Protein AF-A0AAV4ETE1-F1 (afdb_monomer_lite)

Sequence (128 aa):
MSWISTFLSSFYIAASPVLMPAISTIHNYFPFKTFFKIKIRLYNSNVKSVLLYGCETWKATPGAIKKVQTFMYEGIQRIKCHDRVRNEEVWRRTQQKPAEEEIGMRRWRWIGHSLRKPYDNITRQALQ

Secondary structure (DSSP, 8-state):
--HHHHHHHTTT----TTHHHHHHHHHHHTTS---HHHHHHHIIIIIIHHHHHHHHHS---HHHHHHHHHHHHHHHHHHHHHHT--HHHHHHHH-PPPHHHHHHHHHHHHHHHHHTS-TT-HHHHTT-

pLDDT: mean 75.7, std 15.01, range [40.31, 93.75]

Organism: NCBI:txid1093978

Foldseek 3Di:
DPPVVVLCVVLVVPDDPVLVVLVVVVVVPLVDPDDLLVVLVSCCVRVVVVLLVSLLPDDPDVVVLVSSQVVVVVSLVVSCVSVVDDPVVSCVRNVDDRSVVVSVVVNVVVLVVQCPDDPPDPSNVVVD

Structure (mmCIF, N/CA/C/O backbone):
data_AF-A0AAV4ETE1-F1
#
_entry.id   AF-A0AAV4ETE1-F1
#
loop_
_atom_site.group_PDB
_atom_site.id
_atom_site.type_symbol
_atom_site.label_atom_id
_atom_site.label_alt_id
_atom_site.label_comp_id
_atom_site.label_asym_id
_atom_site.label_entity_id
_atom_site.label_seq_id
_atom_site.pdbx_PDB_ins_code
_atom_site.Cartn_x
_atom_site.Cartn_y
_atom_site.Cartn_z
_atom_site.occupancy
_atom_site.B_iso_or_equiv
_atom_site.auth_seq_id
_atom_site.auth_comp_id
_atom_site.auth_asym_id
_atom_site.auth_atom_id
_atom_site.pdbx_PDB_model_num
ATOM 1 N N . MET A 1 1 ? 6.966 3.875 19.695 1.00 43.59 1 MET A N 1
ATOM 2 C CA . MET A 1 1 ? 8.225 3.893 18.916 1.00 43.59 1 MET A CA 1
ATOM 3 C C . MET A 1 1 ? 8.568 2.586 18.184 1.00 43.59 1 MET A C 1
ATOM 5 O O . MET A 1 1 ? 9.321 2.688 17.231 1.00 43.59 1 MET A O 1
ATOM 9 N N . SER A 1 2 ? 8.048 1.392 18.529 1.00 51.81 2 SER A N 1
ATOM 10 C CA . SER A 1 2 ? 8.558 0.136 17.924 1.00 51.81 2 SER A CA 1
ATOM 11 C C . SER A 1 2 ? 7.856 -0.372 16.655 1.00 51.81 2 SER A C 1
ATOM 13 O O . SER A 1 2 ? 8.491 -1.020 15.848 1.00 51.81 2 SER A O 1
ATOM 15 N N . TRP A 1 3 ? 6.570 -0.113 16.412 1.00 45.94 3 TRP A N 1
ATOM 16 C CA . TRP A 1 3 ? 5.842 -0.891 15.387 1.00 45.94 3 TRP A CA 1
ATOM 17 C C . TRP A 1 3 ? 6.129 -0.481 13.932 1.00 45.94 3 TRP A C 1
ATOM 19 O O . TRP A 1 3 ? 6.196 -1.335 13.050 1.00 45.94 3 TRP A O 1
ATOM 29 N N . ILE A 1 4 ? 6.329 0.815 13.675 1.00 52.78 4 ILE A N 1
ATOM 30 C CA . ILE A 1 4 ? 6.734 1.308 12.352 1.00 52.78 4 ILE A CA 1
ATOM 31 C C . ILE A 1 4 ? 8.184 0.910 12.086 1.00 52.78 4 ILE A C 1
ATOM 33 O O . ILE A 1 4 ? 8.482 0.420 11.006 1.00 52.78 4 ILE A O 1
ATOM 37 N N . SER A 1 5 ? 9.071 1.044 13.075 1.0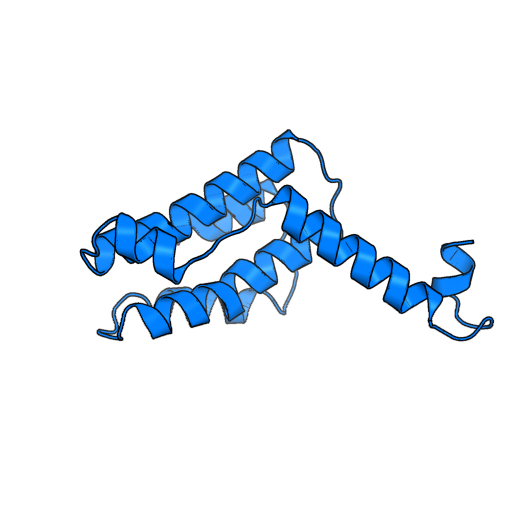0 52.84 5 SER A N 1
ATOM 38 C CA . SER A 1 5 ? 10.461 0.615 12.931 1.00 52.84 5 SER A CA 1
ATOM 39 C C . SER A 1 5 ? 10.567 -0.899 12.762 1.00 52.84 5 SER A C 1
ATOM 41 O O . SER A 1 5 ? 11.237 -1.325 11.844 1.00 52.84 5 SER A O 1
ATOM 43 N N . THR A 1 6 ? 9.838 -1.737 13.505 1.00 54.94 6 THR A N 1
ATOM 44 C CA . THR A 1 6 ? 9.836 -3.200 13.299 1.00 54.94 6 THR A CA 1
ATOM 45 C C . THR A 1 6 ? 9.326 -3.598 11.910 1.00 54.94 6 THR A C 1
ATOM 47 O O . THR A 1 6 ? 9.883 -4.509 11.293 1.00 54.94 6 THR A O 1
ATOM 50 N N . PHE A 1 7 ? 8.308 -2.907 11.381 1.00 56.47 7 PHE A N 1
ATOM 51 C CA . PHE A 1 7 ? 7.826 -3.149 10.021 1.00 56.47 7 PHE A CA 1
ATOM 52 C C . PHE A 1 7 ? 8.854 -2.680 8.978 1.00 56.47 7 PHE A C 1
ATOM 54 O O . PHE A 1 7 ? 9.264 -3.470 8.138 1.00 56.47 7 PHE A O 1
ATOM 61 N N . LEU A 1 8 ? 9.367 -1.452 9.071 1.00 55.38 8 LEU A N 1
ATOM 62 C CA . LEU A 1 8 ? 10.369 -0.925 8.133 1.00 55.38 8 LEU A CA 1
ATOM 63 C C . LEU A 1 8 ? 11.711 -1.677 8.204 1.00 55.38 8 LEU A C 1
ATOM 65 O O . LEU A 1 8 ? 12.336 -1.884 7.167 1.00 55.38 8 LEU A O 1
ATOM 69 N N . SER A 1 9 ? 12.115 -2.158 9.383 1.00 55.59 9 SER A N 1
ATOM 70 C CA . SER A 1 9 ? 13.310 -2.988 9.596 1.00 55.59 9 SER A CA 1
ATOM 71 C C . SER A 1 9 ? 13.150 -4.396 9.025 1.00 55.59 9 SER A C 1
ATOM 73 O O . SER A 1 9 ? 14.108 -4.942 8.490 1.00 55.59 9 SER A O 1
ATOM 75 N N . SER A 1 10 ? 11.938 -4.967 9.051 1.00 51.06 10 SER A N 1
ATOM 76 C CA . SER A 1 10 ? 11.638 -6.253 8.391 1.00 51.06 10 SER A CA 1
ATOM 77 C C . SER A 1 10 ? 11.684 -6.171 6.862 1.00 51.06 10 SER A C 1
ATOM 79 O O . SER A 1 10 ? 11.629 -7.199 6.187 1.00 51.06 10 SER A O 1
ATOM 81 N N . PHE A 1 11 ? 11.756 -4.956 6.323 1.00 53.06 11 PHE A N 1
ATOM 82 C CA . PHE A 1 11 ? 11.717 -4.684 4.899 1.00 53.06 11 PHE A CA 1
ATOM 83 C C . PHE A 1 11 ? 12.852 -3.752 4.406 1.00 53.06 11 PHE A C 1
ATOM 85 O O . PHE A 1 11 ? 12.818 -3.280 3.272 1.00 53.06 11 PHE A O 1
ATOM 92 N N . TYR A 1 12 ? 13.877 -3.494 5.229 1.00 49.81 12 TYR A N 1
ATOM 93 C CA . TYR A 1 12 ? 15.045 -2.669 4.874 1.00 49.81 12 TYR A CA 1
ATOM 94 C C . TYR A 1 12 ? 14.714 -1.240 4.363 1.00 49.81 12 TYR A C 1
ATOM 96 O O . TYR A 1 12 ? 15.476 -0.661 3.592 1.00 49.81 12 TYR A O 1
ATOM 104 N N . ILE A 1 13 ? 13.615 -0.608 4.811 1.00 50.47 13 ILE A N 1
ATOM 105 C CA . ILE A 1 13 ? 13.344 0.827 4.548 1.00 50.47 13 ILE A CA 1
ATOM 106 C C . ILE A 1 13 ? 14.004 1.687 5.633 1.00 50.47 13 ILE A C 1
ATOM 108 O O . ILE A 1 13 ? 13.336 2.399 6.380 1.00 50.47 13 ILE A O 1
ATOM 112 N N . ALA A 1 14 ? 15.324 1.602 5.770 1.00 40.31 14 ALA A N 1
ATOM 113 C CA . ALA A 1 14 ? 16.048 2.416 6.748 1.00 40.31 14 ALA A CA 1
ATOM 114 C C . ALA A 1 14 ? 16.541 3.765 6.183 1.00 40.31 14 ALA A C 1
ATOM 116 O O . ALA A 1 14 ? 17.037 4.584 6.947 1.00 40.31 14 ALA A O 1
ATOM 117 N N . ALA A 1 15 ? 16.404 4.034 4.876 1.00 43.84 15 ALA A N 1
ATOM 118 C CA . ALA A 1 15 ? 17.149 5.129 4.238 1.00 43.84 15 ALA A CA 1
ATOM 119 C C . ALA A 1 15 ? 16.376 5.953 3.187 1.00 43.84 15 ALA A C 1
ATOM 121 O O . ALA A 1 15 ? 16.974 6.417 2.223 1.00 43.84 15 ALA A O 1
ATOM 122 N N . SER A 1 16 ? 15.060 6.162 3.337 1.00 46.09 16 SER A N 1
ATOM 123 C CA . SER A 1 16 ? 14.357 7.171 2.520 1.00 46.09 16 SER A CA 1
ATOM 124 C C . SER A 1 16 ? 14.118 8.446 3.341 1.00 46.09 16 SER A C 1
ATOM 126 O O . SER A 1 16 ? 13.293 8.420 4.260 1.00 46.09 16 SER A O 1
ATOM 128 N N . PRO A 1 17 ? 14.782 9.575 3.015 1.00 52.62 17 PRO A N 1
ATOM 129 C CA . PRO A 1 17 ? 14.602 10.865 3.697 1.00 52.62 17 PRO A CA 1
ATOM 130 C C . PRO A 1 17 ? 13.151 11.374 3.688 1.00 52.62 17 PRO A C 1
ATOM 132 O O . PRO A 1 17 ? 12.770 12.198 4.515 1.00 52.62 17 PRO A O 1
ATOM 135 N N . VAL A 1 18 ? 12.323 10.851 2.779 1.00 53.56 18 VAL A N 1
ATOM 136 C CA . VAL A 1 18 ? 10.906 11.204 2.608 1.00 53.56 18 VAL A CA 1
ATOM 137 C C . VAL A 1 18 ? 10.000 10.479 3.616 1.00 53.56 18 VAL A C 1
ATOM 139 O O . VAL A 1 18 ? 8.897 10.939 3.904 1.00 53.56 18 VAL A O 1
ATOM 142 N N . LEU A 1 19 ? 10.449 9.352 4.186 1.00 53.34 19 LEU A N 1
ATOM 143 C CA . LEU A 1 19 ? 9.646 8.539 5.109 1.00 53.34 19 LEU A CA 1
ATOM 144 C C . LEU A 1 19 ? 9.626 9.088 6.542 1.00 53.34 19 LEU A C 1
ATOM 146 O O . LEU A 1 19 ? 8.612 8.976 7.230 1.00 53.34 19 LEU A O 1
ATOM 150 N N . MET A 1 20 ? 10.717 9.698 7.000 1.00 47.75 20 MET A N 1
ATOM 151 C CA . MET A 1 20 ? 10.867 10.146 8.392 1.00 47.75 20 MET A CA 1
ATOM 152 C C . MET A 1 20 ? 9.862 11.242 8.816 1.00 47.75 20 MET A C 1
ATOM 154 O O . MET A 1 20 ? 9.299 11.119 9.909 1.00 47.75 20 MET A O 1
ATOM 158 N N . PRO A 1 21 ? 9.530 12.250 7.977 1.00 54.25 21 PRO A N 1
ATOM 159 C CA . PRO A 1 21 ? 8.501 13.243 8.304 1.00 54.25 21 PRO A CA 1
ATOM 160 C C . PRO A 1 21 ? 7.086 12.648 8.376 1.00 54.25 21 PRO A C 1
ATOM 162 O O . PRO A 1 21 ? 6.286 13.033 9.229 1.00 54.25 21 PRO A O 1
ATOM 165 N N . ALA A 1 22 ? 6.766 11.673 7.518 1.00 52.16 22 ALA A N 1
ATOM 166 C CA . ALA A 1 22 ? 5.457 11.016 7.516 1.00 52.16 22 ALA A CA 1
ATOM 167 C C . ALA A 1 22 ? 5.245 10.182 8.794 1.00 52.16 22 ALA A C 1
ATOM 169 O O . ALA A 1 22 ? 4.172 10.217 9.395 1.00 52.16 22 ALA A O 1
ATOM 170 N N . ILE A 1 23 ? 6.294 9.493 9.256 1.00 50.94 23 ILE A N 1
ATOM 171 C CA . ILE A 1 23 ? 6.303 8.685 10.484 1.00 50.94 23 ILE A CA 1
ATOM 172 C C . ILE A 1 23 ? 6.179 9.557 11.741 1.00 50.94 23 ILE A C 1
ATOM 174 O O . ILE A 1 23 ? 5.407 9.217 12.643 1.00 50.94 23 ILE A O 1
ATOM 178 N N . SER A 1 24 ? 6.876 10.699 11.801 1.00 51.66 24 SER A N 1
ATOM 179 C CA . SER A 1 24 ? 6.769 11.631 12.936 1.00 51.66 24 SER A CA 1
ATOM 180 C C . SER A 1 24 ? 5.396 12.319 13.000 1.00 51.66 24 SER A C 1
ATOM 182 O O . SER A 1 24 ? 4.857 12.536 14.088 1.00 51.66 24 SER A O 1
ATOM 184 N N . THR A 1 25 ? 4.769 12.563 11.844 1.00 53.28 25 THR A N 1
ATOM 185 C CA . THR A 1 25 ? 3.408 13.119 11.743 1.00 53.28 25 THR A CA 1
ATOM 186 C C . THR A 1 25 ? 2.354 12.153 12.297 1.00 53.28 25 THR A C 1
ATOM 188 O O . THR A 1 25 ? 1.416 12.578 12.968 1.00 53.28 25 THR A O 1
ATOM 191 N N . ILE A 1 26 ? 2.524 10.841 12.097 1.00 54.50 26 ILE A N 1
ATOM 192 C CA . ILE A 1 26 ? 1.621 9.805 12.635 1.00 54.50 26 ILE A CA 1
ATOM 193 C C . ILE A 1 26 ? 1.674 9.755 14.169 1.00 54.50 26 ILE A C 1
ATOM 195 O O . ILE A 1 26 ? 0.641 9.575 14.815 1.00 54.50 26 ILE A O 1
ATOM 199 N N . HIS A 1 27 ? 2.856 9.946 14.763 1.00 52.03 27 HIS A N 1
ATOM 200 C CA . HIS A 1 27 ? 3.040 9.923 16.218 1.00 52.03 27 HIS A CA 1
ATOM 201 C C . HIS A 1 27 ? 2.356 11.109 16.925 1.00 52.03 27 HIS A C 1
ATOM 203 O O . HIS A 1 27 ? 1.819 10.940 18.015 1.00 52.03 27 HIS A O 1
ATOM 209 N N . ASN A 1 28 ? 2.303 12.279 16.279 1.00 52.56 28 ASN A N 1
ATOM 210 C CA . ASN A 1 28 ? 1.638 13.478 16.808 1.00 52.56 28 ASN A CA 1
ATOM 211 C C . ASN A 1 28 ? 0.104 13.484 16.640 1.00 52.56 28 ASN A C 1
ATOM 213 O O . ASN A 1 28 ? -0.570 14.332 17.220 1.00 52.56 28 ASN A O 1
ATOM 217 N N . TYR A 1 29 ? -0.473 12.552 15.870 1.00 55.31 29 TYR A N 1
ATOM 218 C CA . TYR A 1 29 ? -1.890 12.611 15.477 1.00 55.31 29 TYR A CA 1
ATOM 219 C C . TYR A 1 29 ? -2.853 11.807 16.358 1.00 55.31 29 TYR A C 1
ATOM 221 O O . TYR A 1 29 ? -4.030 12.156 16.469 1.00 55.31 29 TYR A O 1
ATOM 229 N N . PHE A 1 30 ? -2.376 10.730 16.988 1.00 55.94 30 PHE A N 1
ATOM 230 C CA . PHE A 1 30 ? -3.219 9.860 17.813 1.00 55.94 30 PHE A CA 1
ATOM 231 C C . PHE A 1 30 ? -3.878 10.526 19.043 1.00 55.94 30 PHE A C 1
ATOM 233 O O . PHE A 1 30 ? -4.988 10.102 19.357 1.00 55.94 30 PHE A O 1
ATOM 240 N N . PRO A 1 31 ? -3.321 11.568 19.700 1.00 52.06 31 PRO A N 1
ATOM 241 C CA . PRO A 1 31 ? -3.974 12.179 20.862 1.00 52.06 31 PRO A CA 1
ATOM 242 C C . PRO A 1 31 ? -5.067 13.216 20.524 1.00 52.06 31 PRO A C 1
ATOM 244 O O . PRO A 1 31 ? -5.793 13.638 21.422 1.00 52.06 31 PRO A O 1
ATOM 247 N N . PHE A 1 32 ? -5.237 13.642 19.263 1.00 55.16 32 PHE A N 1
ATOM 248 C CA . PHE A 1 32 ? -6.241 14.661 18.921 1.00 55.16 32 PHE A CA 1
ATOM 249 C C . PHE A 1 32 ? -7.659 14.074 18.778 1.00 55.16 32 PHE A C 1
ATOM 251 O O . PHE A 1 32 ? -7.899 13.105 18.047 1.00 55.16 32 PHE A O 1
ATOM 258 N N . LYS A 1 33 ? -8.641 14.727 19.417 1.00 55.91 33 LYS A N 1
ATOM 259 C CA . LYS A 1 33 ? -10.084 14.437 19.309 1.00 55.91 33 LYS A CA 1
ATOM 260 C C . LYS A 1 33 ? -10.645 14.912 17.957 1.00 55.91 33 LYS A C 1
ATOM 262 O O . LYS A 1 33 ? -11.452 15.829 17.884 1.00 55.91 33 LYS A O 1
ATOM 267 N N . THR A 1 34 ? -10.185 14.313 16.863 1.00 64.31 34 THR A N 1
ATOM 268 C CA . THR A 1 34 ? -10.709 14.538 15.505 1.00 64.31 34 THR A CA 1
ATOM 269 C C . THR A 1 34 ? -11.744 13.480 15.122 1.00 64.31 34 THR A C 1
ATOM 271 O O . THR A 1 34 ? -11.689 12.343 15.586 1.00 64.31 34 THR A O 1
ATOM 274 N N . PHE A 1 35 ? -12.697 13.842 14.252 1.00 72.06 35 PHE A N 1
ATOM 275 C CA . PHE A 1 35 ? -13.706 12.912 13.735 1.00 72.06 35 PHE A CA 1
ATOM 276 C C . PHE A 1 35 ? -13.053 11.716 13.020 1.00 72.06 35 PHE A C 1
ATOM 278 O O . PHE A 1 35 ? -12.172 11.903 12.180 1.00 72.06 35 PHE A O 1
ATOM 285 N N . PHE A 1 36 ? -13.567 10.503 13.255 1.00 78.56 36 PHE A N 1
ATOM 286 C CA . PHE A 1 36 ? -13.099 9.240 12.652 1.00 78.56 36 PHE A CA 1
ATOM 287 C C . PHE A 1 36 ? -12.856 9.327 11.129 1.00 78.56 36 PHE A C 1
ATOM 289 O O . PHE A 1 36 ? -11.892 8.778 10.600 1.00 78.56 36 PHE A O 1
ATOM 296 N N . LYS A 1 37 ? -13.694 10.087 10.404 1.00 79.44 37 LYS A N 1
ATOM 297 C CA . LYS A 1 37 ? -13.555 10.311 8.951 1.00 79.44 37 LYS A CA 1
ATOM 298 C C . LYS A 1 37 ? -12.229 10.992 8.579 1.00 79.44 37 LYS A C 1
ATOM 300 O O . LYS A 1 37 ? -11.626 10.634 7.573 1.00 79.44 37 LYS A O 1
ATOM 305 N N . ILE A 1 38 ? -11.778 11.964 9.370 1.00 82.00 38 ILE A N 1
ATOM 306 C CA . ILE A 1 38 ? -10.530 12.701 9.130 1.00 82.00 38 ILE A CA 1
ATOM 307 C C . ILE A 1 38 ? -9.332 11.781 9.387 1.00 82.00 38 ILE A C 1
ATOM 309 O O . ILE A 1 38 ? -8.430 11.710 8.555 1.00 82.00 38 ILE A O 1
ATOM 313 N N . LYS A 1 39 ? -9.371 10.991 10.466 1.00 79.56 39 LYS A N 1
ATOM 314 C CA . LYS A 1 39 ? -8.312 10.030 10.814 1.00 79.56 39 LYS A CA 1
ATOM 315 C C . LYS A 1 39 ? -8.099 8.965 9.738 1.00 79.56 39 LYS A C 1
ATOM 317 O O . LYS A 1 39 ? -6.960 8.707 9.365 1.00 79.56 39 LYS A O 1
ATOM 322 N N . ILE A 1 40 ? -9.172 8.410 9.169 1.00 82.31 40 ILE A N 1
ATOM 323 C CA . ILE A 1 40 ? -9.068 7.449 8.055 1.00 82.31 40 ILE A CA 1
ATOM 324 C C . ILE A 1 40 ? -8.471 8.097 6.799 1.00 82.31 40 ILE A C 1
ATOM 326 O O . ILE A 1 40 ? -7.622 7.493 6.145 1.00 82.31 40 ILE A O 1
ATOM 330 N N . ARG A 1 41 ? -8.860 9.337 6.461 1.00 84.81 41 ARG A N 1
ATOM 331 C CA . ARG A 1 41 ? -8.266 10.058 5.319 1.00 84.81 41 ARG A CA 1
ATOM 332 C C . ARG A 1 41 ? -6.771 10.283 5.524 1.00 84.81 41 ARG A C 1
ATOM 334 O O . ARG A 1 41 ? -5.995 10.016 4.619 1.00 84.81 41 ARG A O 1
ATOM 341 N N . LEU A 1 42 ? -6.366 10.705 6.716 1.00 82.81 42 LEU A N 1
ATOM 342 C CA . LEU A 1 42 ? -4.960 10.923 7.051 1.00 82.81 42 LEU A CA 1
ATOM 343 C C . LEU A 1 42 ? -4.147 9.630 7.062 1.00 82.81 42 LEU A C 1
ATOM 345 O O . LEU A 1 42 ? -3.024 9.621 6.560 1.00 82.81 42 LEU A O 1
ATOM 349 N N . TYR A 1 43 ? -4.718 8.544 7.584 1.00 83.50 43 TYR A N 1
ATOM 350 C CA . TYR A 1 43 ? -4.129 7.212 7.504 1.00 83.50 43 TYR A CA 1
ATOM 351 C C . TYR A 1 43 ? -3.888 6.808 6.043 1.00 83.50 43 TYR A C 1
ATOM 353 O O . TYR A 1 43 ? -2.775 6.428 5.682 1.00 83.50 43 TYR A O 1
ATOM 361 N N . ASN A 1 44 ? -4.896 6.967 5.181 1.00 84.56 44 ASN A N 1
ATOM 362 C CA . ASN A 1 44 ? -4.780 6.642 3.761 1.00 84.56 44 ASN A CA 1
ATOM 363 C C . ASN A 1 44 ? -3.743 7.526 3.038 1.00 84.56 44 ASN A C 1
ATOM 365 O O . ASN A 1 44 ? -2.965 7.023 2.229 1.00 84.56 44 ASN A O 1
ATOM 369 N N . SER A 1 45 ? -3.701 8.827 3.338 1.00 84.31 45 SER A N 1
ATOM 370 C CA . SER A 1 45 ? -2.805 9.773 2.664 1.00 84.31 45 SER A CA 1
ATOM 371 C C . SER A 1 45 ? -1.348 9.690 3.111 1.00 84.31 45 SER A C 1
ATOM 373 O O . SER A 1 45 ? -0.478 9.980 2.298 1.00 84.31 45 SER A O 1
ATOM 375 N N . ASN A 1 46 ? -1.067 9.315 4.363 1.00 82.69 46 ASN A N 1
ATOM 376 C CA . ASN A 1 46 ? 0.297 9.316 4.909 1.00 82.69 46 ASN A CA 1
ATOM 377 C C . ASN A 1 46 ? 0.845 7.903 5.133 1.00 82.69 46 ASN A C 1
ATOM 379 O O . ASN A 1 46 ? 1.933 7.586 4.674 1.00 82.69 46 ASN A O 1
ATOM 383 N N . VAL A 1 47 ? 0.101 7.039 5.832 1.00 82.56 47 VAL A N 1
ATOM 384 C CA . VAL A 1 47 ? 0.574 5.685 6.176 1.00 82.56 47 VAL A CA 1
ATOM 385 C C . VAL A 1 47 ? 0.469 4.775 4.960 1.00 82.56 47 VAL A C 1
ATOM 387 O O . VAL A 1 47 ? 1.444 4.156 4.539 1.00 82.56 47 VAL A O 1
ATOM 390 N N . LYS A 1 48 ? -0.736 4.692 4.388 1.00 85.06 48 LYS A N 1
ATOM 391 C CA . LYS A 1 48 ? -1.036 3.754 3.307 1.00 85.06 48 LYS A CA 1
ATOM 392 C C . LYS A 1 48 ? -0.299 4.123 2.020 1.00 85.06 48 LYS A C 1
ATOM 394 O O . LYS A 1 48 ? 0.180 3.239 1.318 1.00 85.06 48 LYS A O 1
ATOM 399 N N . SER A 1 49 ? -0.175 5.415 1.718 1.00 84.69 49 SER A N 1
ATOM 400 C CA . SER A 1 49 ? 0.562 5.905 0.547 1.00 84.69 49 SER A CA 1
ATOM 401 C C . SER A 1 49 ? 2.034 5.488 0.575 1.00 84.69 49 SER A C 1
ATOM 403 O O . SER A 1 49 ? 2.509 4.922 -0.408 1.00 84.69 49 SER A O 1
ATOM 405 N N . VAL A 1 50 ? 2.710 5.697 1.708 1.00 83.62 50 VAL A N 1
ATOM 406 C CA . VAL A 1 50 ? 4.118 5.357 1.937 1.00 83.62 50 VAL A CA 1
ATOM 407 C C . VAL A 1 50 ? 4.335 3.849 1.900 1.00 83.62 50 VAL A C 1
ATOM 409 O O . VAL A 1 50 ? 5.254 3.372 1.236 1.00 83.62 50 VAL A O 1
ATOM 412 N N . LEU A 1 51 ? 3.463 3.091 2.569 1.00 84.75 51 LEU A N 1
ATOM 413 C CA . LEU A 1 51 ? 3.507 1.631 2.567 1.00 84.75 51 LEU A CA 1
ATOM 414 C C . LEU A 1 51 ? 3.421 1.073 1.143 1.00 84.75 51 LEU A C 1
ATOM 416 O O . LEU A 1 51 ? 4.237 0.247 0.742 1.00 84.75 51 LEU A O 1
ATOM 420 N N . LEU A 1 52 ? 2.441 1.547 0.372 1.00 85.56 52 LEU A N 1
ATOM 421 C CA . LEU A 1 52 ? 2.223 1.083 -0.992 1.00 85.56 52 LEU A CA 1
ATOM 422 C C . LEU A 1 52 ? 3.338 1.531 -1.942 1.00 85.56 52 LEU A C 1
ATOM 424 O O . LEU A 1 52 ? 3.711 0.748 -2.805 1.00 85.56 52 LEU A O 1
ATOM 428 N N . TYR A 1 53 ? 3.916 2.720 -1.746 1.00 83.88 53 TYR A N 1
ATOM 429 C CA . TYR A 1 53 ? 5.077 3.172 -2.518 1.00 83.88 53 TYR A CA 1
ATOM 430 C C . TYR A 1 53 ? 6.284 2.238 -2.339 1.00 83.88 53 TYR A C 1
ATOM 432 O O . TYR A 1 53 ? 6.915 1.848 -3.316 1.00 83.88 53 TYR A O 1
ATOM 440 N N . GLY A 1 54 ? 6.566 1.791 -1.109 1.00 82.69 54 GLY A N 1
ATOM 441 C CA . GLY A 1 54 ? 7.599 0.772 -0.876 1.00 82.69 54 GLY A CA 1
ATOM 442 C C . GLY A 1 54 ? 7.270 -0.570 -1.542 1.00 82.69 54 GLY A C 1
ATOM 443 O O . GLY A 1 54 ? 8.141 -1.234 -2.094 1.00 82.69 54 GLY A O 1
ATOM 444 N N . CYS A 1 55 ? 5.992 -0.953 -1.565 1.00 83.56 55 CYS A N 1
ATOM 445 C CA . CYS A 1 55 ? 5.553 -2.198 -2.198 1.00 83.56 55 CYS A CA 1
ATOM 446 C C . CYS A 1 55 ? 5.590 -2.160 -3.736 1.00 83.56 55 CYS A C 1
ATOM 448 O O . CYS A 1 55 ? 5.616 -3.220 -4.368 1.00 83.56 55 CYS A O 1
ATOM 450 N N . GLU A 1 56 ? 5.573 -0.975 -4.354 1.00 80.19 56 GLU A N 1
ATOM 451 C CA . GLU A 1 56 ? 5.681 -0.818 -5.810 1.00 80.19 56 GLU A CA 1
ATOM 452 C C . GLU A 1 56 ? 7.035 -1.316 -6.324 1.00 80.19 56 GLU A C 1
ATOM 454 O O . GLU A 1 56 ? 7.069 -2.015 -7.335 1.00 80.19 56 GLU A O 1
ATOM 459 N N . THR A 1 57 ? 8.118 -1.035 -5.595 1.00 75.31 57 THR A N 1
ATOM 460 C CA . THR A 1 57 ? 9.498 -1.371 -5.985 1.00 75.31 57 THR A CA 1
ATOM 461 C C . THR A 1 57 ? 9.969 -2.741 -5.489 1.00 75.31 57 THR A C 1
ATOM 463 O O . THR A 1 57 ? 11.012 -3.230 -5.920 1.00 75.31 57 THR A O 1
ATOM 466 N N . TRP A 1 58 ? 9.215 -3.398 -4.605 1.00 80.06 58 TRP A N 1
ATOM 467 C CA . TRP A 1 58 ? 9.584 -4.702 -4.047 1.00 80.06 58 TRP A CA 1
ATOM 468 C C . TRP A 1 58 ? 9.050 -5.902 -4.813 1.00 80.06 58 TRP A C 1
ATOM 470 O O . TRP A 1 58 ? 8.041 -5.849 -5.511 1.00 80.06 58 TRP A O 1
ATOM 480 N N . LYS A 1 59 ? 9.669 -7.065 -4.599 1.00 78.38 59 LYS A N 1
ATOM 481 C CA . LYS A 1 59 ? 9.144 -8.334 -5.107 1.00 78.38 59 LYS A CA 1
ATOM 482 C C . LYS A 1 59 ? 7.825 -8.683 -4.403 1.00 78.38 59 LYS A C 1
ATOM 484 O O . LYS A 1 59 ? 7.784 -8.831 -3.183 1.00 78.38 59 LYS A O 1
ATOM 489 N N . ALA A 1 60 ? 6.755 -8.855 -5.181 1.00 76.75 60 ALA A N 1
ATOM 490 C CA . ALA A 1 60 ? 5.449 -9.295 -4.682 1.00 76.75 60 ALA A CA 1
ATOM 491 C C . ALA A 1 60 ? 5.472 -10.796 -4.375 1.00 76.75 60 ALA A C 1
ATOM 493 O O . ALA A 1 60 ? 5.017 -11.615 -5.167 1.00 76.75 60 ALA A O 1
ATOM 494 N N . THR A 1 61 ? 6.050 -11.173 -3.238 1.00 83.75 61 THR A N 1
ATOM 495 C CA . THR A 1 61 ? 5.906 -12.535 -2.722 1.00 83.75 61 THR A CA 1
ATOM 496 C C . THR A 1 61 ? 4.609 -12.640 -1.912 1.00 83.75 61 THR A C 1
ATOM 498 O O . THR A 1 61 ? 4.258 -11.684 -1.211 1.00 83.75 61 THR A O 1
ATOM 501 N N . PRO A 1 62 ? 3.908 -13.789 -1.927 1.00 83.31 62 PRO A N 1
ATOM 502 C CA . PRO A 1 62 ? 2.690 -13.976 -1.131 1.00 83.31 62 PRO A CA 1
ATOM 503 C C . PRO A 1 62 ? 2.902 -13.685 0.364 1.00 83.31 62 PRO A C 1
ATOM 505 O O . PRO A 1 62 ? 2.044 -13.103 1.025 1.00 83.31 62 PRO A O 1
ATOM 508 N N . GLY A 1 63 ? 4.087 -14.012 0.895 1.00 83.56 63 GLY A N 1
ATOM 509 C CA . GLY A 1 63 ? 4.467 -13.701 2.274 1.00 83.56 63 GLY A CA 1
ATOM 510 C C . GLY A 1 63 ? 4.605 -12.199 2.553 1.00 83.56 63 GLY A C 1
ATOM 511 O O . GLY A 1 63 ? 4.161 -11.733 3.602 1.00 83.56 63 GLY A O 1
ATOM 512 N N . ALA A 1 64 ? 5.176 -11.426 1.624 1.00 82.56 64 ALA A N 1
ATOM 513 C CA . ALA A 1 64 ? 5.285 -9.972 1.755 1.00 82.56 64 ALA A CA 1
ATOM 514 C C . ALA A 1 64 ? 3.914 -9.291 1.653 1.00 82.56 64 ALA A C 1
ATOM 516 O O . ALA A 1 64 ? 3.582 -8.460 2.496 1.00 82.56 64 ALA A O 1
ATOM 517 N N . ILE A 1 65 ? 3.085 -9.699 0.686 1.00 86.00 65 ILE A N 1
ATOM 518 C CA . ILE A 1 65 ? 1.717 -9.186 0.521 1.00 86.00 65 ILE A CA 1
ATOM 519 C C . ILE A 1 65 ? 0.895 -9.445 1.787 1.00 86.00 65 ILE A C 1
ATOM 521 O O . ILE A 1 65 ? 0.255 -8.530 2.303 1.00 86.00 65 ILE A O 1
ATOM 525 N N . LYS A 1 66 ? 0.966 -10.662 2.343 1.00 87.50 66 LYS A N 1
ATOM 526 C CA . LYS A 1 66 ? 0.268 -11.011 3.586 1.00 87.50 66 LYS A CA 1
ATOM 527 C C . LYS A 1 66 ? 0.696 -10.115 4.750 1.00 87.50 66 LYS A C 1
ATOM 529 O O . LYS A 1 66 ? -0.161 -9.625 5.478 1.00 87.50 66 LYS A O 1
ATOM 534 N N . LYS A 1 67 ? 1.996 -9.837 4.900 1.00 85.31 67 LYS A N 1
ATOM 535 C CA . LYS A 1 67 ? 2.510 -8.912 5.929 1.00 85.31 67 LYS A CA 1
ATOM 536 C C . LYS A 1 67 ? 1.968 -7.490 5.751 1.00 85.31 67 LYS A C 1
ATOM 538 O O . LYS A 1 67 ? 1.543 -6.879 6.728 1.00 85.31 67 LYS A O 1
ATOM 543 N N . VAL A 1 68 ? 1.950 -6.978 4.520 1.00 85.31 68 VAL A N 1
ATOM 544 C CA . VAL A 1 68 ? 1.399 -5.650 4.188 1.00 85.31 68 VAL A CA 1
ATOM 545 C C . VAL A 1 68 ? -0.095 -5.588 4.506 1.00 85.31 68 VAL A C 1
ATOM 547 O O . VAL A 1 68 ? -0.561 -4.624 5.112 1.00 85.31 68 VAL A O 1
ATOM 550 N N . GLN A 1 69 ? -0.844 -6.637 4.168 1.00 87.38 69 GLN A N 1
ATOM 551 C CA . GLN A 1 69 ? -2.269 -6.728 4.472 1.00 87.38 69 GLN A CA 1
ATOM 552 C C . GLN A 1 69 ? -2.542 -6.761 5.980 1.00 87.38 69 GLN A C 1
ATOM 554 O O . GLN A 1 69 ? -3.396 -6.012 6.455 1.00 87.38 69 GLN A O 1
ATOM 559 N N . THR A 1 70 ? -1.787 -7.557 6.744 1.00 86.19 70 THR A N 1
ATOM 560 C CA . THR A 1 70 ? -1.881 -7.579 8.212 1.00 86.19 70 THR A CA 1
ATOM 561 C C . THR A 1 70 ? -1.588 -6.202 8.803 1.00 86.19 70 THR A C 1
ATOM 563 O O . THR A 1 70 ? -2.341 -5.728 9.649 1.00 86.19 70 THR A O 1
ATOM 566 N N . PHE A 1 71 ? -0.558 -5.509 8.315 1.00 83.31 71 PHE A N 1
ATOM 567 C CA . PHE A 1 71 ? -0.219 -4.165 8.785 1.00 83.31 71 PHE A CA 1
ATOM 568 C C . PHE A 1 71 ? -1.329 -3.143 8.512 1.00 83.31 71 PHE A C 1
ATOM 570 O O . PHE A 1 71 ? -1.648 -2.320 9.376 1.00 83.31 71 PHE A O 1
ATOM 577 N N . MET A 1 72 ? -1.957 -3.201 7.333 1.00 84.50 72 MET A N 1
ATOM 578 C CA . MET A 1 72 ? -3.094 -2.334 7.026 1.00 84.50 72 MET A CA 1
ATOM 579 C C . MET A 1 72 ? -4.285 -2.601 7.951 1.00 84.50 72 MET A C 1
ATOM 581 O O . MET A 1 72 ? -4.878 -1.664 8.490 1.00 84.50 72 MET A O 1
ATOM 585 N N . TYR A 1 73 ? -4.590 -3.878 8.191 1.00 84.81 73 TYR A N 1
ATOM 586 C CA . TYR A 1 73 ? -5.657 -4.287 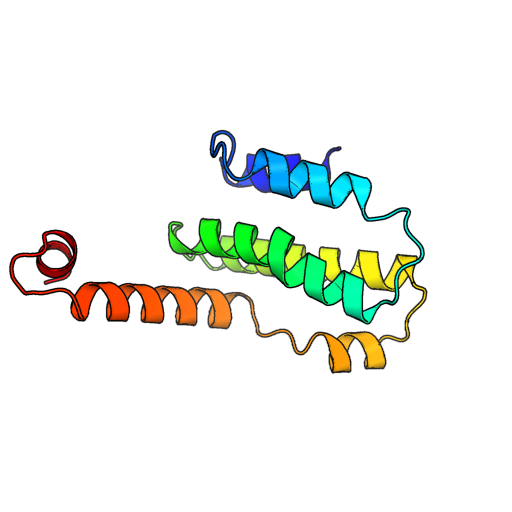9.099 1.00 84.81 73 TYR A CA 1
ATOM 587 C C . TYR A 1 73 ? -5.399 -3.833 10.545 1.00 84.81 73 TYR A C 1
ATOM 589 O O . TYR A 1 73 ? -6.282 -3.254 11.180 1.00 84.81 73 TYR A O 1
ATOM 597 N N . GLU A 1 74 ? -4.174 -4.003 11.051 1.00 83.44 74 GLU A N 1
ATOM 598 C CA . GLU A 1 74 ? -3.787 -3.527 12.383 1.00 83.44 74 GLU A CA 1
ATOM 599 C C . GLU A 1 74 ? -3.926 -2.007 12.530 1.00 83.44 74 GLU A C 1
ATOM 601 O O . GLU A 1 74 ? -4.428 -1.526 13.548 1.00 83.44 74 GLU A O 1
ATOM 606 N N . GLY A 1 75 ? -3.509 -1.237 11.518 1.00 80.94 75 GLY A N 1
ATOM 607 C CA . GLY A 1 75 ? -3.634 0.222 11.521 1.00 80.94 75 GLY A CA 1
ATOM 608 C C . GLY A 1 75 ? -5.086 0.680 11.669 1.00 80.94 75 GLY A C 1
ATOM 609 O O . GLY A 1 75 ? -5.389 1.543 12.494 1.00 80.94 75 GLY A O 1
ATOM 610 N N . ILE A 1 76 ? -5.999 0.044 10.935 1.00 82.94 76 ILE A N 1
ATOM 611 C CA . ILE A 1 76 ? -7.440 0.319 11.006 1.00 82.94 76 ILE A CA 1
ATOM 612 C C . ILE A 1 76 ? -8.016 -0.100 12.364 1.00 82.94 76 ILE A C 1
ATOM 614 O O . ILE A 1 76 ? -8.783 0.654 12.969 1.00 82.94 76 ILE A O 1
ATOM 618 N N . GLN A 1 77 ? -7.619 -1.264 12.883 1.00 82.56 77 GLN A N 1
ATOM 619 C CA . GLN A 1 77 ? -8.079 -1.760 14.179 1.00 82.56 77 GLN A CA 1
ATOM 620 C C . GLN A 1 77 ? -7.645 -0.843 15.337 1.00 82.56 77 GLN A C 1
ATOM 622 O O . GLN A 1 77 ? -8.415 -0.645 16.280 1.00 82.56 77 GLN A O 1
ATOM 627 N N . ARG A 1 78 ? -6.463 -0.216 15.257 1.00 79.69 78 ARG A N 1
ATOM 628 C CA . ARG A 1 78 ? -6.019 0.794 16.237 1.00 79.69 78 ARG A CA 1
ATOM 629 C C . ARG A 1 78 ? -6.899 2.045 16.214 1.00 79.69 78 ARG A C 1
ATOM 631 O O . ARG A 1 78 ? -7.308 2.508 17.276 1.00 79.69 78 ARG A O 1
ATOM 638 N N . ILE A 1 79 ? -7.246 2.554 15.028 1.00 77.56 79 ILE A N 1
ATOM 639 C CA . ILE A 1 79 ? -8.148 3.714 14.880 1.00 77.56 79 ILE A CA 1
ATOM 640 C C . ILE A 1 79 ? -9.542 3.375 15.428 1.00 77.56 79 ILE A C 1
ATOM 642 O O . ILE A 1 79 ? -10.123 4.155 16.180 1.00 77.56 79 ILE A O 1
ATOM 646 N N . LYS A 1 80 ? -10.055 2.179 15.113 1.00 83.19 80 LYS A N 1
ATOM 647 C CA . LYS A 1 80 ? -11.331 1.672 15.637 1.00 83.19 80 LYS A CA 1
ATOM 648 C C . LYS A 1 80 ? -11.345 1.604 17.165 1.00 83.19 80 LYS A C 1
ATOM 650 O O . LYS A 1 80 ? -12.318 2.039 17.774 1.00 83.19 80 LYS A O 1
ATOM 655 N N . CYS A 1 81 ? -10.296 1.038 17.765 1.00 77.38 81 CYS A N 1
ATOM 656 C CA . CYS A 1 81 ? -10.180 0.885 19.215 1.00 77.38 81 CYS A CA 1
ATOM 657 C C . CYS A 1 81 ? -10.147 2.250 19.915 1.00 77.38 81 CYS A C 1
ATOM 659 O O . CYS A 1 81 ? -10.882 2.468 20.875 1.00 77.38 81 CYS A O 1
ATOM 661 N N . HIS A 1 82 ? -9.367 3.189 19.374 1.00 74.12 82 HIS A N 1
ATOM 662 C CA . HIS A 1 82 ? -9.236 4.537 19.917 1.00 74.12 82 HIS A CA 1
ATOM 663 C C . HIS A 1 82 ? -10.555 5.325 19.882 1.00 74.12 82 HIS A C 1
ATOM 665 O O . HIS A 1 82 ? -10.928 5.964 20.861 1.00 74.12 82 HIS A O 1
ATOM 671 N N . ASP A 1 83 ? -11.286 5.265 18.766 1.00 75.12 83 ASP A N 1
ATOM 672 C CA . ASP A 1 83 ? -12.516 6.044 18.580 1.00 75.12 83 ASP A CA 1
ATOM 673 C C . ASP A 1 83 ? -13.795 5.281 18.995 1.00 75.12 83 ASP A C 1
ATOM 675 O O . ASP A 1 83 ? -14.899 5.792 18.808 1.00 75.12 83 ASP A O 1
ATOM 679 N N . ARG A 1 84 ? -13.664 4.060 19.545 1.00 79.44 84 ARG A N 1
ATOM 680 C CA . ARG A 1 84 ? -14.761 3.149 19.951 1.00 79.44 84 ARG A CA 1
ATOM 681 C C . ARG A 1 84 ? -15.870 3.016 18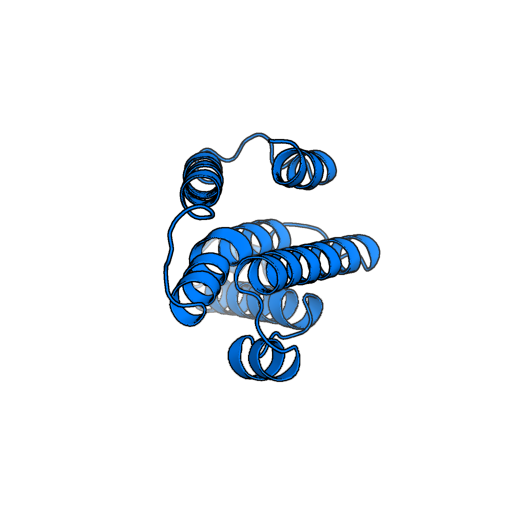.890 1.00 79.44 84 ARG A C 1
ATOM 683 O O . ARG A 1 84 ? -17.060 3.027 19.200 1.00 79.44 84 ARG A O 1
ATOM 690 N N . VAL A 1 85 ? -15.482 2.882 17.621 1.00 80.75 85 VAL A N 1
ATOM 691 C CA . VAL A 1 85 ? -16.415 2.814 16.479 1.00 80.75 85 VAL A CA 1
ATOM 692 C C . VAL A 1 85 ? -16.900 1.378 16.235 1.00 80.75 85 VAL A C 1
ATOM 694 O O . VAL A 1 85 ? -16.136 0.416 16.346 1.00 80.75 85 VAL A O 1
ATOM 697 N N . ARG A 1 86 ? -18.183 1.218 15.873 1.00 81.38 86 ARG A N 1
ATOM 698 C CA . ARG A 1 86 ? -18.783 -0.082 15.509 1.00 81.38 86 ARG A CA 1
ATOM 699 C C . ARG A 1 86 ? -18.117 -0.673 14.262 1.00 81.38 86 ARG A C 1
ATOM 701 O O . ARG A 1 86 ? -17.740 0.058 13.353 1.00 81.38 86 ARG A O 1
ATOM 708 N N . ASN A 1 87 ? -18.013 -2.002 14.197 1.00 79.56 87 ASN A N 1
ATOM 709 C CA . ASN A 1 87 ? -17.288 -2.701 13.127 1.00 79.56 87 ASN A CA 1
ATOM 710 C C . ASN A 1 87 ? -17.842 -2.392 11.726 1.00 79.56 87 ASN A C 1
ATOM 712 O O . ASN A 1 87 ? -17.078 -2.107 10.811 1.00 79.56 87 ASN A O 1
ATOM 716 N N . GLU A 1 88 ? -19.166 -2.389 11.581 1.00 81.44 88 GLU A N 1
ATOM 717 C CA . GLU A 1 88 ? -19.864 -2.074 10.327 1.00 81.44 88 GLU A CA 1
ATOM 718 C C . GLU A 1 88 ? -19.484 -0.694 9.789 1.00 81.44 88 GLU A C 1
ATOM 720 O O . GLU A 1 88 ? -19.196 -0.539 8.605 1.00 81.44 88 GLU A O 1
ATOM 725 N N . GLU A 1 89 ? -19.403 0.304 10.669 1.00 81.31 89 GLU A N 1
ATOM 726 C CA . GLU A 1 89 ? -19.079 1.673 10.278 1.00 81.31 89 GLU A CA 1
ATOM 727 C C . GLU A 1 89 ? -17.618 1.815 9.832 1.00 81.31 89 GLU A C 1
ATOM 729 O O . GLU A 1 89 ? -17.311 2.614 8.945 1.00 81.31 89 GLU A O 1
ATOM 734 N N . VAL A 1 90 ? -16.716 1.005 10.393 1.00 79.81 90 VAL A N 1
ATOM 735 C CA . VAL A 1 90 ? -15.325 0.923 9.932 1.00 79.81 90 VAL A CA 1
ATOM 736 C C . VAL A 1 90 ? -15.264 0.340 8.525 1.00 79.81 90 VAL A C 1
ATOM 738 O O . VAL A 1 90 ? -14.630 0.939 7.656 1.00 79.81 90 VAL A O 1
ATOM 741 N N . TRP A 1 91 ? -15.947 -0.776 8.262 1.00 78.50 91 TRP A N 1
ATOM 742 C CA . TRP A 1 91 ? -15.952 -1.406 6.937 1.00 78.50 91 TRP A CA 1
ATOM 743 C C . TRP A 1 91 ? -16.627 -0.530 5.881 1.00 78.50 91 TRP A C 1
ATOM 745 O O . TRP A 1 91 ? -16.064 -0.320 4.805 1.00 78.50 91 TRP A O 1
ATOM 755 N N . ARG A 1 92 ? -17.768 0.081 6.224 1.00 79.62 92 ARG A N 1
ATOM 756 C CA . ARG A 1 92 ? -18.506 0.999 5.347 1.00 79.62 92 ARG A CA 1
ATOM 757 C C . ARG A 1 92 ? -17.673 2.214 4.947 1.00 79.62 92 ARG A C 1
ATOM 759 O O . ARG A 1 92 ? -17.748 2.658 3.807 1.00 79.62 92 ARG A O 1
ATOM 766 N N . ARG A 1 93 ? -16.885 2.770 5.875 1.00 76.50 93 ARG A N 1
ATOM 767 C CA . ARG A 1 93 ? -16.080 3.979 5.625 1.00 76.50 93 ARG A CA 1
ATOM 768 C C . ARG A 1 93 ? -14.715 3.704 5.014 1.00 76.50 93 ARG A C 1
ATOM 770 O O . ARG A 1 93 ? -14.177 4.590 4.357 1.00 76.50 93 ARG A O 1
ATOM 777 N N . THR A 1 94 ? -14.118 2.546 5.283 1.00 75.31 94 THR A N 1
ATOM 778 C CA . THR A 1 94 ? -12.755 2.269 4.820 1.00 75.31 94 THR A CA 1
ATOM 779 C C . THR A 1 94 ? -12.720 1.666 3.421 1.00 75.31 94 THR A C 1
ATOM 781 O O . THR A 1 94 ? -11.712 1.899 2.753 1.00 75.31 94 THR A O 1
ATOM 784 N N . GLN A 1 95 ? -13.775 0.955 2.979 1.00 79.06 95 GLN A N 1
ATOM 785 C CA . GLN A 1 95 ? -13.910 0.340 1.640 1.00 79.06 95 GLN A CA 1
ATOM 786 C C . GLN A 1 95 ? -12.583 -0.245 1.116 1.00 79.06 95 GLN A C 1
ATOM 788 O O . GLN A 1 95 ? -12.193 -0.021 -0.030 1.00 79.06 95 GLN A O 1
ATOM 793 N N . GLN A 1 96 ? -11.822 -0.908 1.995 1.00 77.19 96 GLN A N 1
ATOM 794 C CA . GLN A 1 96 ? -10.455 -1.309 1.677 1.00 77.19 96 GLN A CA 1
ATOM 795 C C . GLN A 1 96 ? -10.465 -2.440 0.662 1.00 77.19 96 GLN A C 1
ATOM 797 O O . GLN A 1 96 ? -11.196 -3.417 0.813 1.00 77.19 96 GLN A O 1
ATOM 802 N N . LYS A 1 97 ? -9.601 -2.308 -0.339 1.00 85.06 97 LYS A N 1
ATOM 803 C CA . LYS A 1 97 ? -9.285 -3.382 -1.269 1.00 85.06 97 LYS A CA 1
ATOM 804 C C . LYS A 1 97 ? -8.214 -4.299 -0.671 1.00 85.06 97 LYS A C 1
ATOM 806 O O . LYS A 1 97 ? -7.436 -3.843 0.175 1.00 85.06 97 LYS A O 1
ATOM 811 N N . PRO A 1 98 ? -8.143 -5.569 -1.099 1.00 86.94 98 PRO A N 1
ATOM 812 C CA . PRO A 1 98 ? -7.014 -6.434 -0.785 1.00 86.94 98 PRO A CA 1
ATOM 813 C C . PRO A 1 98 ? -5.686 -5.769 -1.172 1.00 86.94 98 PRO A C 1
ATOM 815 O O . PRO A 1 98 ? -5.597 -5.089 -2.198 1.00 86.94 98 PRO A O 1
ATOM 818 N N . ALA A 1 99 ? -4.644 -5.984 -0.363 1.00 86.56 99 ALA A N 1
ATOM 819 C CA . ALA A 1 99 ? -3.333 -5.364 -0.583 1.00 86.56 99 ALA A CA 1
ATOM 820 C C . ALA A 1 99 ? -2.761 -5.710 -1.963 1.00 86.56 99 ALA A C 1
ATOM 822 O O . ALA A 1 99 ? -2.163 -4.870 -2.629 1.00 86.56 99 ALA A O 1
ATOM 823 N N . GLU A 1 100 ? -2.984 -6.950 -2.391 1.00 87.19 100 GLU A N 1
ATOM 824 C CA . GLU A 1 100 ? -2.561 -7.473 -3.683 1.00 87.19 100 GLU A CA 1
ATOM 825 C C . GLU A 1 100 ? -3.156 -6.697 -4.860 1.00 87.19 100 GLU A C 1
ATOM 827 O O . GLU A 1 100 ? -2.416 -6.261 -5.739 1.00 87.19 100 GLU A O 1
ATOM 832 N N . GLU A 1 101 ? -4.473 -6.470 -4.851 1.00 89.62 101 GLU A N 1
ATOM 833 C CA . GLU A 1 101 ? -5.164 -5.742 -5.918 1.00 89.62 101 GLU A CA 1
ATOM 834 C C . GLU A 1 101 ? -4.641 -4.305 -6.013 1.00 89.62 101 GLU A C 1
ATOM 836 O O . GLU A 1 101 ? -4.399 -3.782 -7.100 1.00 89.62 101 GLU A O 1
ATOM 841 N N . GLU A 1 102 ? -4.423 -3.662 -4.866 1.00 88.50 102 GLU A N 1
ATOM 842 C CA . GLU A 1 102 ? -3.969 -2.279 -4.823 1.00 88.50 102 GLU A CA 1
ATOM 843 C C . GLU A 1 102 ? -2.516 -2.134 -5.291 1.00 88.50 102 GLU A C 1
ATOM 845 O O . GLU A 1 102 ? -2.227 -1.260 -6.110 1.00 88.50 102 GLU A O 1
ATOM 850 N N . ILE A 1 103 ? -1.618 -3.024 -4.853 1.00 88.50 103 ILE A N 1
ATOM 851 C CA . ILE A 1 103 ? -0.225 -3.071 -5.322 1.00 88.50 103 ILE A CA 1
ATOM 852 C C . ILE A 1 103 ? -0.180 -3.388 -6.822 1.00 88.50 103 ILE A C 1
ATOM 854 O O . ILE A 1 103 ? 0.519 -2.708 -7.577 1.00 88.50 103 ILE A O 1
ATOM 858 N N . GLY A 1 104 ? -0.951 -4.380 -7.275 1.00 89.69 104 GLY A N 1
ATOM 859 C CA . GLY A 1 104 ? -1.031 -4.772 -8.680 1.00 89.69 104 GLY A CA 1
ATOM 860 C C . GLY A 1 104 ? -1.517 -3.625 -9.563 1.00 89.69 104 GLY A C 1
ATOM 861 O O . GLY A 1 104 ? -0.860 -3.271 -10.541 1.00 89.69 104 GLY A O 1
ATOM 862 N N . MET A 1 105 ? -2.614 -2.969 -9.180 1.00 90.75 105 MET A N 1
ATOM 863 C CA . MET A 1 105 ? -3.156 -1.823 -9.911 1.00 90.75 105 MET A CA 1
ATOM 864 C C . MET A 1 105 ? -2.153 -0.665 -9.993 1.00 90.75 105 MET A C 1
ATOM 866 O O . MET A 1 105 ? -2.062 -0.007 -11.031 1.00 90.75 105 MET A O 1
ATOM 870 N N . ARG A 1 106 ? -1.379 -0.404 -8.933 1.00 89.56 106 ARG A N 1
ATOM 871 C CA . ARG A 1 106 ? -0.341 0.636 -8.967 1.00 89.56 106 ARG A CA 1
ATOM 872 C C . ARG A 1 106 ? 0.809 0.290 -9.903 1.00 89.56 106 ARG A C 1
ATOM 874 O O . ARG A 1 106 ? 1.221 1.152 -10.674 1.00 89.56 106 ARG A O 1
ATOM 881 N N . ARG A 1 107 ? 1.260 -0.965 -9.920 1.00 89.69 107 ARG A N 1
ATOM 882 C CA . ARG A 1 107 ? 2.280 -1.421 -10.877 1.00 89.69 107 ARG A CA 1
ATOM 883 C C . ARG A 1 107 ? 1.802 -1.309 -12.315 1.00 89.69 107 ARG A C 1
ATOM 885 O O . ARG A 1 107 ? 2.517 -0.761 -13.144 1.00 89.69 107 ARG A O 1
ATOM 892 N N . TRP A 1 108 ? 0.569 -1.722 -12.600 1.00 91.12 108 TRP A N 1
ATOM 893 C CA . TRP A 1 108 ? -0.024 -1.548 -13.927 1.00 91.12 108 TRP A CA 1
ATOM 894 C C . TRP A 1 108 ? -0.122 -0.076 -14.337 1.00 91.12 108 TRP A C 1
ATOM 896 O O . TRP A 1 108 ? 0.182 0.273 -15.478 1.00 91.12 108 TRP A O 1
ATOM 906 N N . ARG A 1 109 ? -0.480 0.817 -13.406 1.00 92.25 109 ARG A N 1
ATOM 907 C CA . ARG A 1 109 ? -0.461 2.267 -13.656 1.00 92.25 109 ARG A CA 1
ATOM 908 C C . ARG A 1 109 ? 0.944 2.789 -13.940 1.00 92.25 109 ARG A C 1
ATOM 910 O O . ARG A 1 109 ? 1.079 3.629 -14.828 1.00 92.25 109 ARG A O 1
ATOM 917 N N . TRP A 1 110 ? 1.956 2.306 -13.218 1.00 89.19 110 TRP A N 1
ATOM 918 C CA . TRP A 1 110 ? 3.357 2.670 -13.429 1.00 89.19 110 TRP A CA 1
ATOM 919 C C . TRP A 1 110 ? 3.853 2.216 -14.805 1.00 89.19 110 TRP A C 1
ATOM 921 O O . TRP A 1 110 ? 4.335 3.046 -15.569 1.00 89.19 110 TRP A O 1
ATOM 931 N N . ILE A 1 111 ? 3.609 0.956 -15.183 1.00 90.38 111 ILE A N 1
ATOM 932 C CA . ILE A 1 111 ? 3.920 0.431 -16.525 1.00 90.38 111 ILE A CA 1
ATOM 933 C C . ILE A 1 111 ? 3.236 1.287 -17.595 1.00 90.38 111 ILE A C 1
ATOM 935 O O . ILE A 1 111 ? 3.883 1.768 -18.522 1.00 90.38 111 ILE A O 1
ATOM 939 N N . GLY A 1 112 ? 1.938 1.558 -17.438 1.00 93.00 112 GLY A N 1
ATOM 940 C CA . GLY A 1 112 ? 1.204 2.409 -18.370 1.00 93.00 112 GLY A CA 1
ATOM 941 C C . GLY A 1 112 ? 1.748 3.841 -18.441 1.00 93.00 112 GLY A C 1
ATOM 942 O O . GLY A 1 112 ? 1.722 4.450 -19.507 1.00 93.00 112 GLY A O 1
ATOM 943 N N . HIS A 1 113 ? 2.242 4.401 -17.332 1.00 91.31 113 HIS A N 1
ATOM 944 C CA . HIS A 1 113 ? 2.880 5.719 -17.323 1.00 91.31 113 HIS A CA 1
ATOM 945 C C . HIS A 1 113 ? 4.194 5.712 -18.106 1.00 91.31 113 HIS A C 1
ATOM 947 O O . HIS A 1 113 ? 4.406 6.617 -18.912 1.00 91.31 113 HIS A O 1
ATOM 953 N N . SER A 1 114 ? 5.029 4.691 -17.918 1.00 91.38 114 SER A N 1
ATOM 954 C CA . SER A 1 114 ? 6.291 4.534 -18.644 1.00 91.38 114 SER A CA 1
ATOM 955 C C . SER A 1 114 ? 6.062 4.316 -20.142 1.00 91.38 114 SER A C 1
ATOM 957 O O . SER A 1 114 ? 6.708 4.963 -20.957 1.00 91.38 114 SER A O 1
ATOM 959 N N . LEU A 1 115 ? 5.074 3.504 -20.532 1.00 91.69 115 LEU A N 1
ATOM 960 C CA . LEU A 1 115 ? 4.748 3.264 -2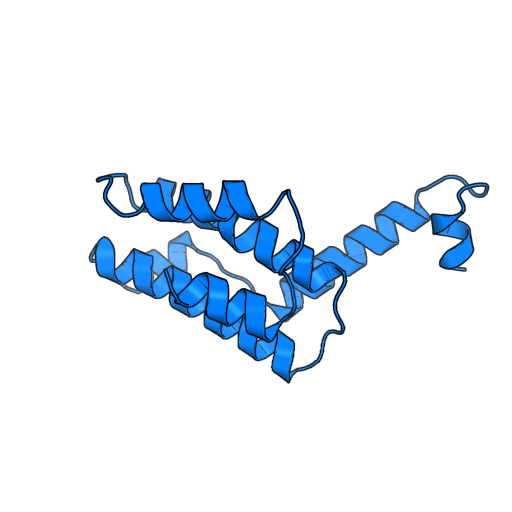1.946 1.00 91.69 115 LEU A CA 1
ATOM 961 C C . LEU A 1 115 ? 4.190 4.500 -22.673 1.00 91.69 115 LEU A C 1
ATOM 963 O O . LEU A 1 115 ? 4.370 4.629 -23.882 1.00 91.69 115 LEU A O 1
ATOM 967 N N . ARG A 1 116 ? 3.541 5.429 -21.955 1.00 93.75 116 ARG A N 1
ATOM 968 C CA . ARG A 1 116 ? 3.065 6.710 -22.513 1.00 93.75 116 ARG A CA 1
ATOM 969 C C . ARG A 1 116 ? 4.183 7.733 -22.749 1.00 93.75 116 ARG A C 1
ATOM 971 O O . ARG A 1 116 ? 3.914 8.779 -23.334 1.00 93.75 116 ARG A O 1
ATOM 978 N N . LYS A 1 117 ? 5.413 7.478 -22.287 1.00 93.12 117 LYS A N 1
ATOM 979 C CA . LYS A 1 117 ? 6.573 8.334 -22.578 1.00 93.12 117 LYS A CA 1
ATOM 980 C C . LYS A 1 117 ? 6.953 8.238 -24.066 1.00 93.12 117 LYS A C 1
ATOM 982 O O . LYS A 1 117 ? 6.638 7.234 -24.714 1.00 93.12 117 LYS A O 1
ATOM 987 N N . PRO A 1 118 ? 7.609 9.266 -24.630 1.00 93.00 118 PRO A N 1
ATOM 988 C CA . PRO A 1 118 ? 8.082 9.213 -26.011 1.00 93.00 118 PRO A CA 1
ATOM 989 C C . PRO A 1 118 ? 9.142 8.108 -26.196 1.00 93.00 118 PRO A C 1
ATOM 991 O O . PRO A 1 118 ? 9.668 7.564 -25.223 1.00 93.00 118 PRO A O 1
ATOM 994 N N . TYR A 1 119 ? 9.375 7.699 -27.446 1.00 86.88 119 TYR A N 1
ATOM 995 C CA . TYR A 1 119 ? 10.170 6.506 -27.786 1.00 86.88 119 TYR A CA 1
ATOM 996 C C . TYR A 1 119 ? 11.660 6.633 -27.428 1.00 86.88 119 TYR A C 1
ATOM 998 O O . TYR A 1 119 ? 12.325 5.641 -27.147 1.00 86.88 119 TYR A O 1
ATOM 1006 N N . ASP A 1 120 ? 12.173 7.858 -27.393 1.00 92.75 120 ASP A N 1
ATOM 1007 C CA . ASP A 1 120 ? 13.525 8.219 -26.961 1.00 92.75 120 ASP A CA 1
ATOM 1008 C C . ASP A 1 120 ? 13.730 8.086 -25.442 1.00 92.75 120 ASP A C 1
ATOM 1010 O O . ASP A 1 120 ? 14.854 8.162 -24.949 1.00 92.75 120 ASP A O 1
ATOM 1014 N N . ASN A 1 121 ? 12.660 7.877 -24.669 1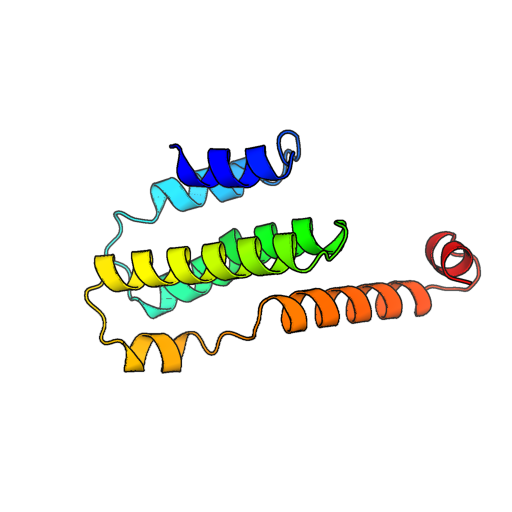.00 91.62 121 ASN A N 1
ATOM 1015 C CA . ASN A 1 121 ? 12.768 7.796 -23.225 1.00 91.62 121 ASN A CA 1
ATOM 1016 C C . ASN A 1 121 ? 13.346 6.448 -22.764 1.00 91.62 121 ASN A C 1
ATOM 1018 O O . ASN A 1 121 ? 12.726 5.396 -22.941 1.00 91.62 121 ASN A O 1
ATOM 1022 N N . ILE A 1 122 ? 14.469 6.511 -22.045 1.00 90.19 122 ILE A N 1
ATOM 1023 C CA . ILE A 1 122 ? 15.170 5.354 -21.466 1.00 90.19 122 ILE A CA 1
ATOM 1024 C C . ILE A 1 122 ? 14.257 4.414 -20.663 1.00 90.19 122 ILE A C 1
ATOM 1026 O O . ILE A 1 122 ? 14.434 3.201 -20.701 1.00 90.19 122 ILE A O 1
ATOM 1030 N N . THR A 1 123 ? 13.245 4.941 -19.961 1.00 88.38 123 THR A N 1
ATOM 1031 C CA . THR A 1 123 ? 12.347 4.120 -19.129 1.00 88.38 123 THR A CA 1
ATOM 1032 C C . THR A 1 123 ? 11.355 3.314 -19.957 1.00 88.38 123 THR A C 1
ATOM 1034 O O . THR A 1 123 ? 10.962 2.229 -19.539 1.00 88.38 123 THR A O 1
ATOM 1037 N N . ARG A 1 124 ? 10.964 3.818 -21.135 1.00 90.81 124 ARG A N 1
ATOM 1038 C CA . ARG A 1 124 ? 10.122 3.090 -22.088 1.00 90.81 124 ARG A CA 1
ATOM 1039 C C . ARG A 1 124 ? 10.934 2.032 -22.825 1.00 90.81 124 ARG A C 1
ATOM 1041 O O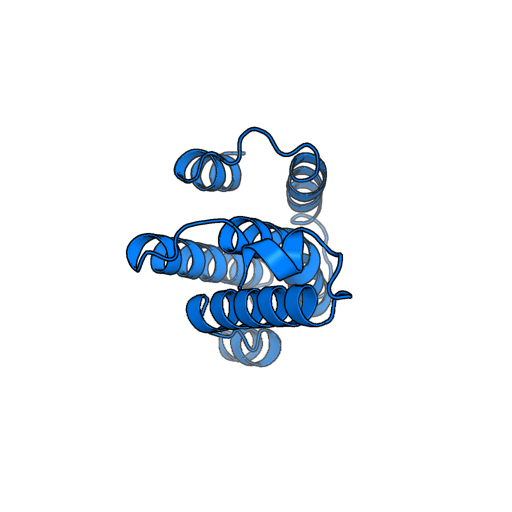 . ARG A 1 124 ? 10.445 0.922 -22.978 1.00 90.81 124 ARG A O 1
ATOM 1048 N N . GLN A 1 125 ? 12.152 2.371 -23.244 1.00 90.69 125 GLN A N 1
ATOM 1049 C CA . GLN A 1 125 ? 13.055 1.436 -23.918 1.00 90.69 125 GLN A CA 1
ATOM 1050 C C . GLN A 1 125 ? 13.435 0.261 -23.014 1.00 90.69 125 GLN A C 1
ATOM 1052 O O . GLN A 1 125 ? 13.413 -0.872 -23.462 1.00 90.69 125 GLN A O 1
ATOM 1057 N N . ALA A 1 126 ? 13.684 0.504 -21.724 1.00 88.44 126 ALA A N 1
ATOM 1058 C CA . ALA A 1 126 ? 13.991 -0.555 -20.757 1.00 88.44 126 ALA A CA 1
ATOM 1059 C C . ALA A 1 126 ? 12.828 -1.534 -20.481 1.00 88.44 126 ALA A C 1
ATOM 1061 O O . ALA A 1 126 ? 13.033 -2.550 -19.821 1.00 88.44 126 ALA A O 1
ATOM 1062 N N . LEU A 1 127 ? 11.605 -1.207 -20.915 1.00 85.69 127 LEU A N 1
ATOM 1063 C CA . LEU A 1 127 ? 10.415 -2.057 -20.784 1.00 85.69 127 LEU A CA 1
ATOM 1064 C C . LEU A 1 127 ? 10.105 -2.866 -22.056 1.00 85.69 127 LEU A C 1
ATOM 1066 O O . LEU A 1 127 ? 9.208 -3.708 -21.996 1.00 85.69 127 LEU A O 1
ATOM 1070 N N . GLN A 1 128 ? 10.767 -2.569 -23.181 1.00 76.12 128 GLN A N 1
ATOM 1071 C CA . GLN A 1 128 ? 10.616 -3.262 -24.468 1.00 76.12 128 GLN A CA 1
ATOM 1072 C C . GLN A 1 128 ? 11.634 -4.394 -24.592 1.00 76.12 128 GLN A C 1
ATOM 1074 O O . GLN A 1 128 ? 11.240 -5.436 -25.159 1.00 76.12 128 GLN A O 1
#

Radius of gyration: 16.87 Å; chains: 1; bounding box: 37×29×49 Å